Protein AF-K1T648-F1 (afdb_monomer_lite)

Foldseek 3Di:
DDKDWDFDADPVRDGPDIDIDDDPCVVVLPDDPPDPVVVVVCVVLVDPVVVVVVDPDALCSQQNLVRVQVLQVVQLDPQKWKFKAAPVRHTSHGHPSHDPPDDLVNAPDKDKDFQDAPNHGNIIMMMGGNDPVVCVVCVVVVVVSSVVSSNSSNVSSVSSVVSVVSNVVVVD

pLDDT: mean 73.6, std 15.12, range [42.22, 94.31]

Radius of gyration: 18.69 Å; chains: 1; bounding box: 45×30×51 Å

Structure (mmCIF, N/CA/C/O backbone):
data_AF-K1T648-F1
#
_entry.id   AF-K1T648-F1
#
loop_
_atom_site.group_PDB
_atom_site.id
_atom_site.type_symbol
_atom_site.label_atom_id
_atom_site.label_alt_id
_atom_site.label_comp_id
_atom_site.label_asym_id
_atom_site.label_entity_id
_atom_site.label_seq_id
_atom_site.pdbx_PDB_ins_code
_atom_site.Cartn_x
_atom_site.Cartn_y
_atom_site.Cartn_z
_atom_site.occupancy
_atom_site.B_iso_or_equiv
_atom_site.auth_seq_id
_atom_site.auth_comp_id
_atom_site.auth_asym_id
_atom_site.auth_atom_id
_atom_site.pdbx_PDB_model_num
ATOM 1 N N . PHE A 1 1 ? 18.368 -13.559 -14.237 1.00 50.56 1 PHE A N 1
ATOM 2 C CA . PHE A 1 1 ? 17.912 -13.453 -12.827 1.00 50.56 1 PHE A CA 1
ATOM 3 C C . PHE A 1 1 ? 18.471 -12.195 -12.169 1.00 50.56 1 PHE A C 1
ATOM 5 O O . PHE A 1 1 ? 19.671 -11.970 -12.248 1.00 50.56 1 PHE A O 1
ATOM 12 N N . PHE A 1 2 ? 17.620 -11.381 -11.535 1.00 48.72 2 PHE A N 1
ATOM 13 C CA . PHE A 1 2 ? 18.011 -10.204 -10.753 1.00 48.72 2 PHE A CA 1
ATOM 14 C C . PHE A 1 2 ? 17.807 -10.507 -9.269 1.00 48.72 2 PHE A C 1
ATOM 16 O O . PHE A 1 2 ? 16.741 -10.974 -8.855 1.00 48.72 2 PHE A O 1
ATOM 23 N N . LEU A 1 3 ? 18.844 -10.250 -8.476 1.00 46.97 3 LEU A N 1
ATOM 24 C CA . LEU A 1 3 ? 18.852 -10.492 -7.042 1.00 46.97 3 LEU A CA 1
ATOM 25 C C . LEU A 1 3 ? 18.921 -9.146 -6.319 1.00 46.97 3 LEU A C 1
ATOM 27 O O . LEU A 1 3 ? 19.972 -8.513 -6.269 1.00 46.97 3 LEU A O 1
ATOM 31 N N . SER A 1 4 ? 17.808 -8.719 -5.721 1.00 51.06 4 SER A N 1
ATOM 32 C CA . SER A 1 4 ? 17.852 -7.646 -4.728 1.00 51.06 4 SER A CA 1
ATOM 33 C C . SER A 1 4 ? 18.026 -8.290 -3.366 1.00 51.06 4 SER A C 1
ATOM 35 O O . SER A 1 4 ? 17.087 -8.900 -2.854 1.00 51.06 4 SER A O 1
ATOM 37 N N . CYS A 1 5 ? 19.222 -8.192 -2.790 1.00 53.62 5 CYS A N 1
ATOM 38 C CA . CYS A 1 5 ? 19.500 -8.693 -1.450 1.00 53.62 5 CYS A CA 1
ATOM 39 C C . CYS A 1 5 ? 20.073 -7.593 -0.560 1.00 53.62 5 CYS A C 1
ATOM 41 O O . CYS A 1 5 ? 20.920 -6.803 -0.977 1.00 53.62 5 CYS A O 1
ATOM 43 N N . LYS A 1 6 ? 19.647 -7.582 0.700 1.00 62.28 6 LYS A N 1
ATOM 44 C CA . LYS A 1 6 ? 20.267 -6.799 1.760 1.00 62.28 6 LYS A CA 1
ATOM 45 C C . LYS A 1 6 ? 20.740 -7.741 2.858 1.00 62.28 6 LYS A C 1
ATOM 47 O O . LYS A 1 6 ? 19.990 -8.593 3.336 1.00 62.28 6 LYS A O 1
ATOM 52 N N . ALA A 1 7 ? 21.984 -7.555 3.280 1.00 68.44 7 ALA A N 1
ATOM 53 C CA . ALA A 1 7 ? 22.504 -8.195 4.475 1.00 68.44 7 ALA A CA 1
ATOM 54 C C . ALA A 1 7 ? 21.869 -7.560 5.722 1.00 68.44 7 ALA A C 1
ATOM 56 O O . ALA A 1 7 ? 21.883 -6.338 5.896 1.00 68.44 7 ALA A O 1
ATOM 57 N N . VAL A 1 8 ? 21.288 -8.393 6.582 1.00 75.62 8 VAL A N 1
ATOM 58 C CA . VAL A 1 8 ? 20.810 -7.999 7.909 1.00 75.62 8 VAL A CA 1
ATOM 59 C C . VAL A 1 8 ? 21.936 -8.275 8.896 1.00 75.62 8 VAL A C 1
ATOM 61 O O . VAL A 1 8 ? 22.385 -9.414 9.014 1.00 75.62 8 VAL A O 1
ATOM 64 N N . TYR A 1 9 ? 22.404 -7.236 9.584 1.00 76.38 9 TYR A N 1
ATOM 65 C CA . TYR A 1 9 ? 23.535 -7.309 10.509 1.00 76.38 9 TYR A CA 1
ATOM 66 C C . TYR A 1 9 ? 23.058 -7.352 11.966 1.00 76.38 9 TYR A C 1
ATOM 68 O O . TYR A 1 9 ? 22.099 -6.668 12.318 1.00 76.38 9 TYR A O 1
ATOM 76 N N . ALA A 1 10 ? 23.734 -8.139 12.808 1.00 70.69 10 ALA A N 1
ATOM 77 C CA . ALA A 1 10 ? 23.604 -8.054 14.266 1.00 70.69 10 ALA A CA 1
ATOM 78 C C . ALA A 1 10 ? 24.312 -6.797 14.806 1.00 70.69 10 ALA A C 1
ATOM 80 O O . ALA A 1 10 ? 25.123 -6.197 14.099 1.00 70.69 10 ALA A O 1
ATOM 81 N N . GLU A 1 11 ? 24.072 -6.457 16.080 1.00 61.47 11 GLU A N 1
ATOM 82 C CA . GLU A 1 11 ? 24.669 -5.303 16.788 1.00 61.47 11 GLU A CA 1
ATOM 83 C C . GLU A 1 11 ? 26.204 -5.216 16.686 1.00 61.47 11 GLU A C 1
ATOM 85 O O . GLU A 1 11 ? 26.766 -4.131 16.786 1.00 61.47 11 GLU A O 1
ATOM 90 N N . TYR A 1 12 ? 26.885 -6.326 16.388 1.00 66.94 12 TYR A N 1
ATOM 91 C CA . TYR A 1 12 ? 28.340 -6.390 16.209 1.00 66.94 12 TYR A CA 1
ATOM 92 C C . TYR A 1 12 ? 28.805 -6.455 14.743 1.00 66.94 12 TYR A C 1
ATOM 94 O O . TYR A 1 12 ? 29.907 -6.921 14.457 1.00 66.94 12 TYR A O 1
ATOM 102 N N . GLY A 1 13 ? 27.973 -6.037 13.784 1.00 65.44 13 GLY A N 1
ATOM 103 C CA . GLY A 1 13 ? 28.372 -5.892 12.378 1.00 65.44 13 GLY A CA 1
ATOM 104 C C . GLY A 1 13 ? 28.579 -7.207 11.617 1.00 65.44 13 GLY A C 1
ATOM 105 O O . GLY A 1 13 ? 29.036 -7.187 10.476 1.00 65.44 13 GLY A O 1
ATOM 106 N N . ARG A 1 14 ? 28.219 -8.359 12.201 1.00 63.75 14 ARG A N 1
ATOM 107 C CA . ARG A 1 14 ? 28.199 -9.641 11.479 1.00 63.75 14 ARG A CA 1
ATOM 108 C C . ARG A 1 14 ? 26.863 -9.832 10.752 1.00 63.75 14 ARG A C 1
ATOM 110 O O . ARG A 1 14 ? 25.820 -9.669 11.392 1.00 63.75 14 ARG A O 1
ATOM 117 N N . PRO A 1 15 ? 26.866 -10.175 9.450 1.00 63.88 15 PRO A N 1
ATOM 118 C CA . PRO A 1 15 ? 25.641 -10.469 8.719 1.00 63.88 15 PRO A CA 1
ATOM 119 C C . PRO A 1 15 ? 25.041 -11.782 9.238 1.00 63.88 15 PRO A C 1
ATOM 121 O O . PRO A 1 15 ? 25.708 -12.813 9.256 1.00 63.88 15 PRO A O 1
ATOM 124 N N . VAL A 1 16 ? 23.792 -11.728 9.698 1.00 77.44 16 VAL A N 1
ATOM 125 C CA . VAL A 1 16 ? 23.061 -12.854 10.308 1.00 77.44 16 VAL A CA 1
ATOM 126 C C . VAL A 1 16 ? 22.223 -13.586 9.270 1.00 77.44 16 VAL A C 1
ATOM 128 O O . VAL A 1 16 ? 22.104 -14.806 9.302 1.00 77.44 16 VAL A O 1
ATOM 131 N N . ARG A 1 17 ? 21.629 -12.838 8.337 1.00 67.31 17 ARG A N 1
ATOM 132 C CA . ARG A 1 17 ? 20.863 -13.390 7.221 1.00 67.31 17 ARG A CA 1
ATOM 133 C C . ARG A 1 17 ? 20.850 -12.427 6.048 1.00 67.31 17 ARG A C 1
ATOM 135 O O . ARG A 1 17 ? 20.918 -11.211 6.229 1.00 67.31 17 ARG A O 1
ATOM 142 N N . PHE A 1 18 ? 20.721 -12.980 4.852 1.00 63.69 18 PHE A N 1
ATOM 143 C CA . PHE A 1 18 ? 20.448 -12.209 3.649 1.00 63.69 18 PHE A CA 1
ATOM 144 C C . PHE A 1 18 ? 18.946 -12.252 3.400 1.00 63.69 18 PHE A C 1
ATOM 146 O O . PHE A 1 18 ? 18.370 -13.323 3.227 1.00 63.69 18 PHE A O 1
ATOM 153 N N . GLU A 1 19 ? 18.306 -11.088 3.422 1.00 62.28 19 GLU A N 1
ATOM 154 C CA . GLU A 1 19 ? 16.924 -10.957 2.976 1.00 62.28 19 GLU A CA 1
ATOM 155 C C . GLU A 1 19 ? 16.925 -10.389 1.571 1.00 62.28 19 GLU A C 1
ATOM 157 O O . GLU A 1 19 ? 17.562 -9.370 1.298 1.00 62.28 19 GLU A O 1
ATOM 162 N N . GLY A 1 20 ? 16.198 -11.035 0.674 1.00 56.62 20 GLY A N 1
ATOM 163 C CA . GLY A 1 20 ? 16.141 -10.592 -0.700 1.00 56.62 20 GLY A CA 1
ATOM 164 C C . GLY A 1 20 ? 14.999 -11.217 -1.462 1.00 56.62 20 GLY A C 1
ATOM 165 O O . GLY A 1 20 ? 14.364 -12.164 -1.006 1.00 56.62 20 GLY A O 1
ATOM 166 N N . THR A 1 21 ? 14.732 -10.644 -2.625 1.00 59.06 21 THR A N 1
ATOM 167 C CA . THR A 1 21 ? 13.804 -11.213 -3.597 1.00 59.06 21 THR A CA 1
ATOM 168 C C . THR A 1 21 ? 14.620 -11.588 -4.822 1.00 59.06 21 THR A C 1
ATOM 170 O O . THR A 1 21 ? 15.373 -10.764 -5.346 1.00 59.06 21 THR A O 1
ATOM 173 N N . MET A 1 22 ? 14.507 -12.847 -5.235 1.00 54.69 22 MET A N 1
ATOM 174 C CA . MET A 1 22 ? 15.079 -13.333 -6.481 1.00 54.69 22 MET A CA 1
ATOM 175 C C . MET A 1 22 ? 13.979 -13.285 -7.532 1.00 54.69 22 MET A C 1
ATOM 177 O O . MET A 1 22 ? 12.989 -14.006 -7.420 1.00 54.69 22 MET A O 1
ATOM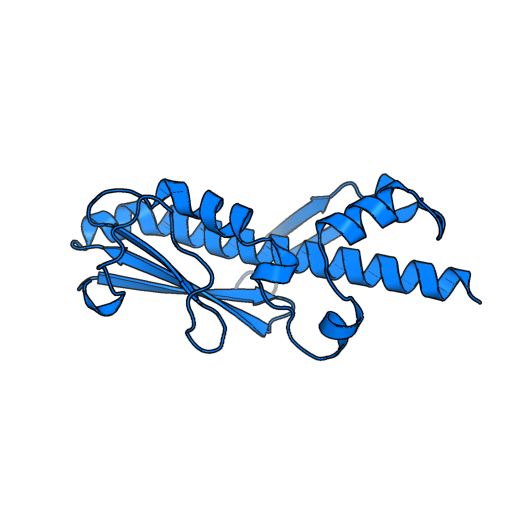 181 N N . CYS A 1 23 ? 14.145 -12.421 -8.526 1.00 53.16 23 CYS A N 1
ATOM 182 C CA . CYS A 1 23 ? 13.233 -12.342 -9.656 1.00 53.16 23 CYS A CA 1
ATOM 183 C C . CYS A 1 23 ? 13.923 -12.946 -10.876 1.00 53.16 23 CYS A C 1
ATOM 185 O O . CYS A 1 23 ? 15.035 -12.544 -11.241 1.00 53.16 23 CYS A O 1
ATOM 187 N N . ASP A 1 24 ? 13.267 -13.903 -11.526 1.00 56.12 24 ASP A N 1
ATOM 188 C CA . ASP A 1 24 ? 13.657 -14.260 -12.881 1.00 56.12 24 ASP A CA 1
ATOM 189 C C . ASP A 1 24 ? 13.299 -13.094 -13.803 1.00 56.12 24 ASP A C 1
ATOM 191 O O . ASP A 1 24 ? 12.140 -12.694 -13.902 1.00 56.12 24 ASP A O 1
ATOM 195 N N . VAL A 1 25 ? 14.324 -12.504 -14.410 1.00 55.69 25 VAL A N 1
ATOM 196 C CA . VAL A 1 25 ? 14.184 -11.391 -15.356 1.00 55.69 25 VAL A CA 1
ATOM 197 C C . VAL A 1 25 ? 14.859 -11.699 -16.686 1.00 55.69 25 VAL A C 1
ATOM 199 O O . VAL A 1 25 ? 15.131 -10.794 -17.465 1.00 55.69 25 VAL A O 1
ATOM 202 N N . SER A 1 26 ? 15.178 -12.970 -16.929 1.00 54.78 26 SER A N 1
ATOM 203 C CA . SER A 1 26 ? 15.929 -13.400 -18.112 1.00 54.78 26 SER A CA 1
ATOM 204 C C . SER A 1 26 ? 15.171 -13.021 -19.391 1.00 54.78 26 SER A C 1
ATOM 206 O O . SER A 1 26 ? 15.732 -12.400 -20.286 1.00 54.78 26 SER A O 1
ATOM 208 N N . THR A 1 27 ? 13.848 -13.194 -19.378 1.00 49.25 27 THR A N 1
ATOM 209 C CA . THR A 1 27 ? 12.928 -12.741 -20.430 1.00 49.25 27 THR A CA 1
ATOM 210 C C . THR A 1 27 ? 12.863 -11.228 -20.636 1.00 49.25 27 THR A C 1
ATOM 212 O O . THR A 1 27 ? 12.438 -10.811 -21.702 1.00 49.25 27 THR A O 1
ATOM 215 N N . TYR A 1 28 ? 13.258 -10.397 -19.664 1.00 50.41 28 TYR A N 1
ATOM 216 C CA . TYR A 1 28 ? 13.251 -8.928 -19.793 1.00 50.41 28 TYR A CA 1
ATOM 217 C C . TYR A 1 28 ? 14.615 -8.347 -20.190 1.00 50.41 28 TYR A C 1
ATOM 219 O O . TYR A 1 28 ? 14.682 -7.207 -20.639 1.00 50.41 28 TYR A O 1
ATOM 227 N N . LEU A 1 29 ? 15.703 -9.096 -19.986 1.00 51.00 29 LEU A N 1
ATOM 228 C CA . LEU A 1 29 ? 17.063 -8.675 -20.344 1.00 51.00 29 LEU A CA 1
ATOM 229 C C . LEU A 1 29 ? 17.446 -9.088 -21.771 1.00 51.00 29 LEU A C 1
ATOM 231 O O . LEU A 1 29 ? 18.313 -8.457 -22.367 1.00 51.00 29 LEU A O 1
ATOM 235 N N . GLU A 1 30 ? 16.791 -10.113 -22.319 1.00 51.00 30 GLU A N 1
ATOM 236 C CA . GLU A 1 30 ? 17.026 -10.613 -23.681 1.00 51.00 30 GLU A CA 1
ATOM 237 C C . GLU A 1 30 ? 16.246 -9.852 -24.769 1.00 51.00 30 GLU A C 1
ATOM 239 O O . GLU A 1 30 ? 16.403 -10.132 -25.957 1.00 51.00 30 GLU A O 1
ATOM 244 N N . THR A 1 31 ? 15.419 -8.867 -24.408 1.00 47.72 31 THR A N 1
ATOM 245 C CA . THR A 1 31 ? 14.590 -8.150 -25.385 1.00 47.72 31 THR A CA 1
ATOM 246 C C . THR A 1 31 ? 15.400 -7.107 -26.157 1.00 47.72 31 THR A C 1
ATOM 248 O O . THR A 1 31 ? 15.894 -6.133 -25.580 1.00 47.72 31 THR A O 1
ATOM 251 N N . ALA A 1 32 ? 15.506 -7.286 -27.477 1.00 52.31 32 ALA A N 1
ATOM 252 C CA . ALA A 1 32 ? 16.039 -6.285 -28.399 1.00 52.31 32 ALA A CA 1
ATOM 253 C C . ALA A 1 32 ? 15.200 -4.990 -28.360 1.00 52.31 32 ALA A C 1
ATOM 255 O O . ALA A 1 32 ? 14.025 -5.002 -27.999 1.00 52.31 32 ALA A O 1
ATOM 256 N N . GLY A 1 33 ? 15.794 -3.857 -28.755 1.00 51.75 33 GLY A N 1
ATOM 257 C CA . GLY A 1 33 ? 15.215 -2.512 -28.596 1.00 51.75 33 GLY A CA 1
ATOM 258 C C . GLY A 1 33 ? 13.854 -2.236 -29.263 1.00 51.75 33 GLY A C 1
ATOM 259 O O . GLY A 1 33 ? 13.320 -1.150 -29.049 1.00 51.75 33 GLY A O 1
ATOM 260 N N . ASP A 1 34 ? 13.293 -3.185 -30.019 1.00 53.22 34 ASP A N 1
ATOM 261 C CA . ASP A 1 34 ? 12.007 -3.080 -30.728 1.00 53.22 34 ASP A CA 1
ATOM 262 C C . ASP A 1 34 ? 11.019 -4.213 -30.358 1.00 53.22 34 ASP A C 1
ATOM 264 O O . ASP A 1 34 ? 10.190 -4.645 -31.157 1.00 53.22 34 ASP A O 1
ATOM 268 N N . ASP A 1 35 ? 11.127 -4.746 -29.137 1.00 57.41 35 ASP A N 1
ATOM 269 C CA . ASP A 1 35 ? 10.274 -5.840 -28.668 1.00 57.41 35 ASP A CA 1
ATOM 270 C C . ASP A 1 35 ? 8.833 -5.380 -28.357 1.00 57.41 35 ASP A C 1
ATOM 272 O O . ASP A 1 35 ? 8.578 -4.428 -27.607 1.00 57.41 35 ASP A O 1
ATOM 276 N N . LEU A 1 36 ? 7.866 -6.105 -28.923 1.00 54.09 36 LEU A N 1
ATOM 277 C CA . LEU A 1 36 ? 6.426 -5.941 -28.723 1.00 54.09 36 LEU A CA 1
ATOM 278 C C . LEU A 1 36 ? 6.026 -6.050 -27.247 1.00 54.09 36 LEU A C 1
ATOM 280 O O . LEU A 1 36 ? 5.196 -5.264 -26.789 1.00 54.09 36 LEU A O 1
ATOM 284 N N . VAL A 1 37 ? 6.650 -6.956 -26.490 1.00 53.12 37 VAL A N 1
ATOM 285 C CA . VAL A 1 37 ? 6.371 -7.168 -25.061 1.00 53.12 37 VAL A CA 1
ATOM 286 C C . VAL A 1 37 ? 6.809 -5.955 -24.243 1.00 53.12 37 VAL A C 1
ATOM 288 O O . VAL A 1 37 ? 6.089 -5.508 -23.347 1.00 53.12 37 VAL A O 1
ATOM 291 N N . TYR A 1 38 ? 7.952 -5.356 -24.590 1.00 54.62 38 TYR A N 1
ATOM 292 C CA . TYR A 1 38 ? 8.426 -4.123 -23.962 1.00 54.62 38 TYR A CA 1
ATOM 293 C C . TYR A 1 38 ? 7.508 -2.941 -24.286 1.00 54.62 38 TYR A C 1
ATOM 295 O O . TYR A 1 38 ? 7.148 -2.157 -23.404 1.00 54.62 38 TYR A O 1
ATOM 303 N N . ASN A 1 39 ? 7.083 -2.827 -25.544 1.00 59.62 39 ASN A N 1
ATOM 304 C CA . ASN A 1 39 ? 6.164 -1.781 -25.981 1.00 59.62 39 ASN A CA 1
ATOM 305 C C . ASN A 1 39 ? 4.780 -1.912 -25.328 1.00 59.62 39 ASN A C 1
ATOM 307 O O . ASN A 1 39 ? 4.191 -0.897 -24.948 1.00 59.62 39 ASN A O 1
ATOM 311 N N . GLU A 1 40 ? 4.270 -3.129 -25.139 1.00 58.94 40 GLU A N 1
ATOM 312 C CA . GLU A 1 40 ? 3.040 -3.382 -24.384 1.00 58.94 40 GLU A CA 1
ATOM 313 C C . GLU A 1 40 ? 3.201 -3.080 -22.894 1.00 58.94 40 GLU A C 1
ATOM 315 O O . GLU A 1 40 ? 2.353 -2.393 -22.324 1.00 58.94 40 GLU A O 1
ATOM 320 N N . PHE A 1 41 ? 4.303 -3.506 -22.269 1.00 54.62 41 PHE A N 1
ATOM 321 C CA . PHE A 1 41 ? 4.604 -3.182 -20.873 1.00 54.62 41 PHE A CA 1
ATOM 322 C C . PHE A 1 41 ? 4.686 -1.663 -20.662 1.00 54.62 41 PHE A C 1
ATOM 324 O O . PHE A 1 41 ? 4.051 -1.116 -19.761 1.00 54.62 41 PHE A O 1
ATOM 331 N N . ARG A 1 42 ? 5.380 -0.946 -21.552 1.00 56.75 42 ARG A N 1
ATOM 332 C CA . ARG A 1 42 ? 5.488 0.518 -21.524 1.00 56.75 42 ARG A CA 1
ATOM 333 C C . ARG A 1 42 ? 4.142 1.208 -21.751 1.00 56.75 42 ARG A C 1
ATOM 335 O O . ARG A 1 42 ? 3.832 2.160 -21.036 1.00 56.75 42 ARG A O 1
ATOM 342 N N . LYS A 1 43 ? 3.331 0.730 -22.706 1.00 60.31 43 LYS A N 1
ATOM 343 C CA . LYS A 1 43 ? 1.963 1.230 -22.945 1.00 60.31 43 LYS A CA 1
ATOM 344 C C . LYS A 1 43 ? 1.063 1.024 -21.731 1.00 60.31 43 LYS A C 1
ATOM 346 O O . LYS A 1 43 ? 0.271 1.905 -21.415 1.00 60.31 43 LYS A O 1
ATOM 351 N N . LYS A 1 44 ? 1.181 -0.125 -21.062 1.00 57.31 44 LYS A N 1
ATOM 352 C CA . LYS A 1 44 ? 0.350 -0.487 -19.912 1.00 57.31 44 LYS A CA 1
ATOM 353 C C . LYS A 1 44 ? 0.741 0.279 -18.653 1.00 57.31 44 LYS A C 1
ATOM 355 O O . LYS A 1 44 ? -0.138 0.692 -17.908 1.00 57.31 44 LYS A O 1
ATOM 360 N N . HIS A 1 45 ? 2.038 0.496 -18.437 1.00 54.66 45 HIS A N 1
ATOM 361 C CA . HIS A 1 45 ? 2.526 1.142 -17.222 1.00 54.66 45 HIS A CA 1
ATOM 362 C C . HIS A 1 45 ? 2.684 2.663 -17.342 1.00 54.66 45 HIS A C 1
ATOM 364 O O . HIS A 1 45 ? 2.775 3.321 -16.318 1.00 54.66 45 HIS A O 1
ATOM 370 N N . ASN A 1 46 ? 2.652 3.265 -18.539 1.00 52.06 46 ASN A N 1
ATOM 371 C CA . ASN A 1 46 ? 2.671 4.727 -18.753 1.00 52.06 46 ASN A CA 1
ATOM 372 C C . ASN A 1 46 ? 3.784 5.493 -17.994 1.00 52.06 46 ASN A C 1
ATOM 374 O O . ASN A 1 46 ? 3.726 6.715 -17.845 1.00 52.06 46 ASN A O 1
ATOM 378 N N . ILE A 1 47 ? 4.828 4.795 -17.536 1.00 56.75 47 ILE A N 1
ATOM 379 C CA . ILE A 1 47 ? 5.924 5.387 -16.776 1.00 56.75 47 ILE A CA 1
ATOM 380 C C . ILE A 1 47 ? 6.837 6.103 -17.766 1.00 56.75 47 ILE A C 1
ATOM 382 O O . ILE A 1 47 ? 7.584 5.486 -18.534 1.00 56.75 47 ILE A O 1
ATOM 386 N N . LYS A 1 48 ? 6.813 7.436 -17.748 1.00 55.03 48 LYS A N 1
ATOM 387 C CA . LYS A 1 48 ? 7.838 8.231 -18.423 1.00 55.03 48 LYS A CA 1
ATOM 388 C C . LYS A 1 48 ? 9.142 8.091 -17.636 1.00 55.03 48 LYS A C 1
ATOM 390 O O . LYS A 1 48 ? 9.357 8.784 -16.651 1.00 55.03 48 LYS A O 1
ATOM 395 N N . LEU A 1 49 ? 10.045 7.222 -18.098 1.00 51.22 49 LEU A N 1
ATOM 396 C CA . LEU A 1 49 ? 11.401 7.033 -17.544 1.00 51.22 49 LEU A CA 1
ATOM 397 C C . LEU A 1 49 ? 12.207 8.338 -17.381 1.00 51.22 49 LEU A C 1
ATOM 399 O O . LEU A 1 49 ? 13.079 8.436 -16.523 1.00 51.22 49 LEU A O 1
ATOM 403 N N . SER A 1 50 ? 11.886 9.378 -18.152 1.00 50.81 50 SER A N 1
ATOM 404 C CA . SER A 1 50 ? 12.449 10.722 -17.985 1.00 50.81 50 SER A CA 1
ATOM 405 C C . SER A 1 50 ? 12.058 11.408 -16.667 1.00 50.81 50 SER A C 1
ATOM 407 O O . SER A 1 50 ? 12.783 12.282 -16.200 1.00 50.81 50 SER A O 1
ATOM 409 N N . GLU A 1 51 ? 10.920 11.041 -16.074 1.00 49.69 51 GLU A N 1
ATOM 410 C CA . GLU A 1 51 ? 10.429 11.577 -14.796 1.00 49.69 51 GLU A CA 1
ATOM 411 C C . GLU A 1 51 ? 11.066 10.849 -13.600 1.00 49.69 51 GLU A C 1
ATOM 413 O O . GLU A 1 51 ? 11.387 11.494 -12.604 1.00 49.69 51 GLU A O 1
ATOM 418 N N . LEU A 1 52 ? 11.393 9.557 -13.752 1.00 52.38 52 LEU A N 1
ATOM 419 C CA . LEU A 1 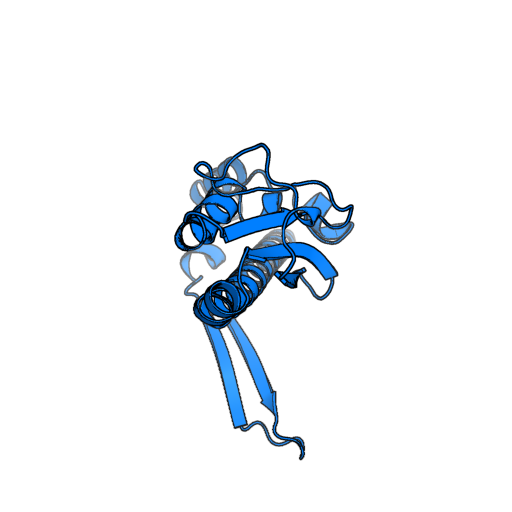52 ? 12.197 8.772 -12.799 1.00 52.38 52 LEU A CA 1
ATOM 420 C C . LEU A 1 52 ? 13.591 9.375 -12.548 1.00 52.38 52 LEU A C 1
ATOM 422 O O . LEU A 1 52 ? 14.128 9.254 -11.451 1.00 52.38 52 LEU A O 1
ATOM 426 N N . LYS A 1 53 ? 14.176 10.049 -13.548 1.00 49.22 53 LYS A N 1
ATOM 427 C CA . LYS A 1 53 ? 15.503 10.685 -13.443 1.00 49.22 53 LYS A CA 1
ATOM 428 C C . LYS A 1 53 ? 15.494 12.045 -12.725 1.00 49.22 53 LYS A C 1
ATOM 430 O O . LYS A 1 53 ? 16.565 12.549 -12.403 1.00 49.22 53 LYS A O 1
ATOM 435 N N . LYS A 1 54 ? 14.326 12.663 -12.491 1.00 51.44 54 LYS A N 1
ATOM 436 C CA . LYS A 1 54 ? 14.212 14.032 -11.937 1.00 51.44 54 LYS A CA 1
ATOM 437 C C . LYS A 1 54 ? 13.750 14.095 -10.473 1.00 51.44 54 LYS A C 1
ATOM 439 O O . LYS A 1 54 ? 13.701 15.189 -9.915 1.00 51.44 54 LYS A O 1
ATOM 444 N N . GLY A 1 55 ? 13.441 12.964 -9.839 1.00 56.25 55 GLY A N 1
ATOM 445 C CA . GLY A 1 55 ? 13.004 12.902 -8.441 1.00 56.25 55 GLY A CA 1
ATOM 446 C C . GLY A 1 55 ? 12.539 11.503 -8.032 1.00 56.25 55 GLY A C 1
ATOM 447 O O . GLY A 1 55 ? 12.652 10.559 -8.811 1.00 56.25 55 GLY A O 1
ATOM 448 N N . ALA A 1 56 ? 12.007 11.363 -6.812 1.00 57.75 56 ALA A N 1
ATOM 449 C CA . ALA A 1 56 ? 11.355 10.121 -6.401 1.00 57.75 56 ALA A CA 1
ATOM 450 C C . ALA A 1 56 ? 10.154 9.860 -7.326 1.00 57.75 56 ALA A C 1
ATOM 452 O O . ALA A 1 56 ? 9.296 10.738 -7.455 1.00 57.75 56 ALA A O 1
ATOM 453 N N . PRO A 1 57 ? 10.053 8.688 -7.972 1.00 70.81 57 PRO A N 1
ATOM 454 C CA . PRO A 1 57 ? 8.870 8.374 -8.755 1.00 70.81 57 PRO A CA 1
ATOM 455 C C . PRO A 1 57 ? 7.647 8.316 -7.843 1.00 70.81 57 PRO A C 1
ATOM 457 O O . PRO A 1 57 ? 7.725 7.882 -6.683 1.00 70.81 57 PRO A O 1
ATOM 460 N N . ARG A 1 58 ? 6.500 8.757 -8.368 1.00 81.50 58 ARG A N 1
ATOM 461 C CA . ARG A 1 58 ? 5.252 8.684 -7.612 1.00 81.50 58 ARG A CA 1
ATOM 462 C C . ARG A 1 58 ? 4.877 7.224 -7.445 1.00 81.50 58 ARG A C 1
ATOM 464 O O . ARG A 1 58 ? 4.923 6.442 -8.390 1.00 81.50 58 ARG A O 1
ATOM 471 N N . LEU A 1 59 ? 4.453 6.871 -6.238 1.00 85.38 59 LEU A N 1
ATOM 472 C CA . LEU A 1 59 ? 4.118 5.491 -5.901 1.00 85.38 59 LEU A CA 1
ATOM 473 C C . LEU A 1 59 ? 3.035 4.899 -6.822 1.00 85.38 59 LEU A C 1
ATOM 475 O O . LEU A 1 59 ? 3.133 3.738 -7.209 1.00 85.38 59 LEU A O 1
ATOM 479 N N . ALA A 1 60 ? 2.036 5.709 -7.185 1.00 85.38 60 ALA A N 1
ATOM 480 C CA . ALA A 1 60 ? 0.960 5.316 -8.092 1.00 85.38 60 ALA A CA 1
ATOM 481 C C . ALA A 1 60 ? 1.453 5.017 -9.513 1.00 85.38 60 ALA A C 1
ATOM 483 O O . ALA A 1 60 ? 0.933 4.107 -10.145 1.00 85.38 60 ALA A O 1
ATOM 484 N N . ASP A 1 61 ? 2.472 5.734 -9.988 1.00 82.00 61 ASP A N 1
ATOM 485 C CA . ASP A 1 61 ? 3.023 5.518 -11.327 1.00 82.00 61 ASP A CA 1
ATOM 486 C C . ASP A 1 61 ? 3.833 4.212 -11.369 1.00 82.00 61 ASP A C 1
ATOM 488 O O . ASP A 1 61 ? 3.850 3.524 -12.380 1.00 82.00 61 ASP A O 1
ATOM 492 N N . VAL A 1 62 ? 4.480 3.836 -10.257 1.00 82.94 62 VAL A N 1
ATOM 493 C CA . VAL A 1 62 ? 5.311 2.622 -10.178 1.00 82.94 62 VAL A CA 1
ATOM 494 C C . VAL A 1 62 ? 4.481 1.355 -9.996 1.00 82.94 62 VAL A C 1
ATOM 496 O O . VAL A 1 62 ? 4.758 0.348 -10.642 1.00 82.94 62 VAL A O 1
ATOM 499 N N . LEU A 1 63 ? 3.509 1.373 -9.080 1.00 84.19 63 LEU A N 1
ATOM 500 C CA . LEU A 1 63 ? 2.782 0.167 -8.673 1.00 84.19 63 LEU A CA 1
ATOM 501 C C . LEU A 1 63 ? 1.325 0.119 -9.125 1.00 84.19 63 LEU A C 1
ATOM 503 O O . LEU A 1 63 ? 0.704 -0.913 -8.918 1.00 84.19 63 LEU A O 1
ATOM 507 N N . ASP A 1 64 ? 0.803 1.173 -9.751 1.00 85.62 64 ASP A N 1
ATOM 508 C CA . ASP A 1 64 ? -0.608 1.333 -10.119 1.00 85.62 64 ASP A CA 1
ATOM 509 C C . ASP A 1 64 ? -1.557 1.514 -8.912 1.00 85.62 64 ASP A C 1
ATOM 511 O O . ASP A 1 64 ? -1.444 0.889 -7.852 1.00 85.62 64 ASP A O 1
ATOM 515 N N . VAL A 1 65 ? -2.546 2.389 -9.081 1.00 86.06 65 VAL A N 1
ATOM 516 C CA . VAL A 1 65 ? -3.593 2.682 -8.096 1.00 86.06 65 VAL A CA 1
ATOM 517 C C . VAL A 1 65 ? -4.439 1.442 -7.812 1.00 86.06 65 VAL A C 1
ATOM 519 O O . VAL A 1 65 ? -4.829 1.220 -6.662 1.00 86.06 65 VAL A O 1
ATOM 522 N N . ASP A 1 66 ? -4.709 0.605 -8.815 1.00 85.19 66 ASP A N 1
ATOM 523 C CA . ASP A 1 66 ? -5.548 -0.588 -8.647 1.00 85.19 66 ASP A CA 1
ATOM 524 C C . ASP A 1 66 ? -4.889 -1.655 -7.764 1.00 85.19 66 ASP A C 1
ATOM 526 O O . ASP A 1 66 ? -5.552 -2.273 -6.915 1.00 85.19 66 ASP A O 1
ATOM 530 N N . TYR A 1 67 ? -3.574 -1.836 -7.898 1.00 87.19 67 TYR A N 1
ATOM 531 C CA . TYR A 1 67 ? -2.797 -2.701 -7.014 1.00 87.19 67 TYR A CA 1
ATOM 532 C C . TYR A 1 67 ? -2.764 -2.140 -5.590 1.00 87.19 67 TYR A C 1
ATOM 534 O O . TYR A 1 67 ? -3.102 -2.850 -4.640 1.00 87.19 67 TYR A O 1
ATOM 542 N N . LEU A 1 68 ? -2.432 -0.851 -5.438 1.00 89.25 68 LEU A N 1
ATOM 543 C CA . LEU A 1 68 ? -2.369 -0.185 -4.133 1.00 89.25 68 LEU A CA 1
ATOM 544 C C . LEU A 1 68 ? -3.732 -0.170 -3.420 1.00 89.25 68 LEU A C 1
ATOM 546 O O . LEU A 1 68 ? -3.801 -0.237 -2.195 1.00 89.25 68 LEU A O 1
ATOM 550 N N . THR A 1 69 ? -4.832 -0.140 -4.168 1.00 88.38 69 THR A N 1
ATOM 551 C CA . THR A 1 69 ? -6.187 -0.291 -3.620 1.00 88.38 69 THR A CA 1
ATOM 552 C C . THR A 1 69 ? -6.462 -1.738 -3.209 1.00 88.38 69 THR A C 1
ATOM 554 O O . THR A 1 69 ? -7.076 -1.998 -2.175 1.00 88.38 69 THR A O 1
ATOM 557 N N . SER A 1 70 ? -6.006 -2.706 -4.006 1.00 86.75 70 SER A N 1
ATOM 558 C CA . SER A 1 70 ? -6.257 -4.130 -3.765 1.00 86.75 70 SER A CA 1
ATOM 559 C C . SER A 1 70 ? -5.472 -4.684 -2.579 1.00 86.75 70 SER A C 1
ATOM 561 O O . SER A 1 70 ? -6.017 -5.483 -1.820 1.00 86.75 70 SER A O 1
ATOM 563 N N . ILE A 1 71 ? -4.238 -4.227 -2.363 1.00 89.00 71 ILE A N 1
ATOM 564 C CA . ILE A 1 71 ? -3.426 -4.653 -1.214 1.00 89.00 71 ILE A CA 1
ATOM 565 C C . ILE A 1 71 ? -4.002 -4.166 0.127 1.00 89.00 71 ILE A C 1
ATOM 567 O O . ILE A 1 71 ? -3.724 -4.747 1.172 1.00 89.00 71 ILE A O 1
ATOM 571 N N . GLN A 1 72 ? -4.853 -3.136 0.103 1.00 90.50 72 GLN A N 1
ATOM 572 C CA . GLN A 1 72 ? -5.554 -2.624 1.281 1.00 90.50 72 GLN A CA 1
ATOM 573 C C . GLN A 1 72 ? -6.839 -3.398 1.622 1.00 90.50 72 GLN A C 1
ATOM 575 O O . GLN A 1 72 ? -7.425 -3.150 2.675 1.00 90.50 72 GLN A O 1
ATOM 580 N N . ARG A 1 73 ? -7.285 -4.348 0.780 1.00 87.62 73 ARG A N 1
ATOM 581 C CA . ARG A 1 73 ? -8.523 -5.127 1.004 1.00 87.62 73 ARG A CA 1
ATOM 582 C C . ARG A 1 73 ? -8.630 -5.786 2.385 1.00 87.62 73 ARG A C 1
ATOM 584 O O . ARG A 1 73 ? -9.731 -5.741 2.926 1.00 87.62 73 ARG A O 1
ATOM 591 N N . PRO A 1 74 ? -7.561 -6.353 2.983 1.00 87.06 74 PRO A N 1
ATOM 592 C CA . PRO A 1 74 ? -7.656 -6.954 4.315 1.00 87.06 74 PRO A CA 1
ATOM 593 C C . PRO A 1 74 ? -8.124 -5.977 5.400 1.00 87.06 74 PRO A C 1
ATOM 595 O O . PRO A 1 74 ? -8.755 -6.387 6.363 1.00 87.06 74 PRO A O 1
ATOM 598 N N . PHE A 1 75 ? -7.866 -4.679 5.225 1.00 88.25 75 PHE A N 1
ATOM 599 C CA . PHE A 1 75 ? -8.233 -3.635 6.186 1.00 88.25 75 PHE A CA 1
ATOM 600 C C . PHE A 1 75 ? -9.586 -2.992 5.889 1.00 88.25 75 PHE A C 1
ATOM 602 O O . PHE A 1 75 ? -9.989 -2.052 6.568 1.00 88.25 75 PHE A O 1
ATOM 609 N N . ALA A 1 76 ? -10.294 -3.475 4.870 1.00 83.75 76 ALA A N 1
ATOM 610 C CA . ALA A 1 76 ? -11.584 -2.948 4.461 1.00 83.75 76 ALA A CA 1
ATOM 611 C C . ALA A 1 76 ? -12.730 -3.541 5.304 1.00 83.75 76 ALA A C 1
ATOM 613 O O . ALA A 1 76 ? -13.749 -3.988 4.775 1.00 83.75 76 ALA A O 1
ATOM 614 N N . VAL A 1 77 ? -12.526 -3.570 6.621 1.00 81.50 77 VAL A N 1
ATOM 615 C CA . VAL A 1 77 ? -13.451 -4.106 7.621 1.00 81.50 77 VAL A CA 1
ATOM 616 C C . VAL A 1 77 ? -14.059 -2.961 8.442 1.00 81.50 77 VAL A C 1
ATOM 618 O O . VAL A 1 77 ? -13.482 -1.870 8.508 1.00 81.50 77 VAL A O 1
ATOM 621 N N . PRO A 1 78 ? -15.228 -3.162 9.075 1.00 78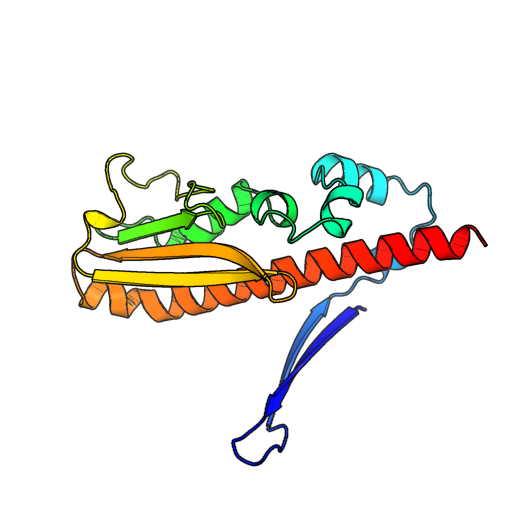.06 78 PRO A N 1
ATOM 622 C CA . PRO A 1 78 ? -15.840 -2.132 9.904 1.00 78.06 78 PRO A CA 1
ATOM 623 C C . PRO A 1 78 ? -14.883 -1.650 10.999 1.00 78.06 78 PRO A C 1
ATOM 625 O O . PRO A 1 78 ? -14.177 -2.448 11.605 1.00 78.06 78 PRO A O 1
ATOM 628 N N . GLN A 1 79 ? -14.914 -0.349 11.298 1.00 82.19 79 GLN A N 1
ATOM 629 C CA . GLN A 1 79 ? -14.130 0.280 12.377 1.00 82.19 79 GLN A CA 1
ATOM 630 C C . GLN A 1 79 ? -12.609 0.346 12.159 1.00 82.19 79 GLN A C 1
ATOM 632 O O . GLN A 1 79 ? -11.914 0.902 13.013 1.00 82.19 79 GLN A O 1
ATOM 637 N N . LEU A 1 80 ? -12.116 -0.139 11.016 1.00 85.19 80 LEU A N 1
ATOM 638 C CA . LEU A 1 80 ? -10.753 0.062 10.539 1.00 85.19 80 LEU A CA 1
ATOM 639 C C . LEU A 1 80 ? -10.728 1.059 9.382 1.00 85.19 80 LEU A C 1
ATOM 641 O O . LEU A 1 80 ? -11.648 1.164 8.569 1.00 85.19 80 LE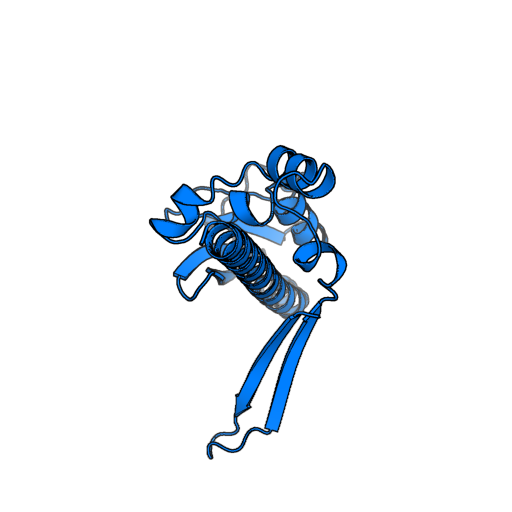U A O 1
ATOM 645 N N . TYR A 1 81 ? -9.638 1.805 9.328 1.00 89.00 81 TYR A N 1
ATOM 646 C CA . TYR A 1 81 ? -9.336 2.778 8.301 1.00 89.00 81 TYR A CA 1
ATOM 647 C C . TYR A 1 81 ? -7.958 2.483 7.737 1.00 89.00 81 TYR A C 1
ATOM 649 O O . TYR A 1 81 ? -6.989 2.373 8.478 1.00 89.00 81 TYR A O 1
ATOM 657 N N . SER A 1 82 ? -7.862 2.383 6.419 1.00 90.62 82 SER A N 1
ATOM 658 C CA . SER A 1 82 ? -6.608 2.216 5.696 1.00 90.62 82 SER A CA 1
ATOM 659 C C . SER A 1 82 ? -6.551 3.241 4.578 1.00 90.62 82 SER A C 1
ATOM 661 O O . SER A 1 82 ? -7.540 3.430 3.884 1.00 90.62 82 SER A O 1
ATOM 663 N N . ALA A 1 83 ? -5.444 3.949 4.414 1.00 91.25 83 ALA A N 1
ATOM 664 C CA . ALA A 1 83 ? -5.279 4.831 3.264 1.00 91.25 83 ALA A CA 1
ATOM 665 C C . ALA A 1 83 ? -3.808 5.087 2.980 1.00 91.25 83 ALA A C 1
ATOM 667 O O . ALA A 1 83 ? -2.991 5.175 3.900 1.00 91.25 83 ALA A O 1
ATOM 668 N N . ILE A 1 84 ? -3.487 5.267 1.703 1.00 92.75 84 ILE A N 1
ATOM 669 C CA . ILE A 1 84 ? -2.155 5.650 1.247 1.00 92.75 84 ILE A CA 1
ATOM 670 C C . ILE A 1 84 ? -2.218 7.080 0.721 1.00 92.75 84 ILE A C 1
ATOM 672 O O . ILE A 1 84 ? -3.021 7.402 -0.156 1.00 92.75 84 ILE A O 1
ATOM 676 N N . PHE A 1 85 ? -1.344 7.923 1.252 1.00 90.38 85 PHE A N 1
ATOM 677 C CA . PHE A 1 85 ? -1.179 9.323 0.886 1.00 90.38 85 PHE A CA 1
ATOM 678 C C . PHE A 1 85 ? 0.156 9.534 0.176 1.00 90.38 85 PHE A C 1
ATOM 680 O O . PHE A 1 85 ? 1.106 8.783 0.400 1.00 90.38 85 PHE A O 1
ATOM 687 N N . ASP A 1 86 ? 0.233 10.552 -0.672 1.00 88.50 86 ASP A N 1
ATOM 688 C CA . ASP A 1 86 ? 1.478 10.980 -1.297 1.00 88.50 86 ASP A CA 1
ATOM 689 C C . ASP A 1 86 ? 2.363 11.769 -0.316 1.00 88.50 86 ASP A C 1
ATOM 691 O O . ASP A 1 86 ? 2.015 12.008 0.843 1.00 88.50 86 ASP A O 1
ATOM 695 N N . GLU A 1 87 ? 3.537 12.178 -0.791 1.00 83.94 87 GLU A N 1
ATOM 696 C CA . GLU A 1 87 ? 4.499 13.004 -0.050 1.00 83.94 87 GLU A CA 1
ATOM 697 C C . GLU A 1 87 ? 3.940 14.370 0.403 1.00 83.94 87 GLU A C 1
ATOM 699 O O . GLU A 1 87 ? 4.457 14.964 1.347 1.00 83.94 87 GLU A O 1
ATOM 704 N N . LYS A 1 88 ? 2.876 14.863 -0.245 1.00 83.62 88 LYS A N 1
ATOM 705 C CA . LYS A 1 88 ? 2.212 16.145 0.040 1.00 83.62 88 LYS A CA 1
ATOM 706 C C . LYS A 1 88 ? 0.967 15.977 0.915 1.00 83.62 88 LYS A C 1
ATOM 708 O O . LYS A 1 88 ? 0.292 16.963 1.200 1.00 83.62 88 LYS A O 1
ATOM 713 N N . GLY A 1 89 ? 0.649 14.751 1.332 1.00 81.06 89 GLY A N 1
ATOM 714 C CA . GLY A 1 89 ? -0.545 14.434 2.115 1.00 81.06 89 GLY A CA 1
ATOM 715 C C . GLY A 1 89 ? -1.832 14.328 1.292 1.00 81.06 89 GLY A C 1
ATOM 716 O O . GLY A 1 89 ? -2.917 14.275 1.868 1.00 81.06 89 GLY A O 1
ATOM 717 N N . LYS A 1 90 ? -1.755 14.276 -0.042 1.00 87.50 90 LYS A N 1
ATOM 718 C CA . LYS A 1 90 ? -2.910 14.015 -0.908 1.00 87.50 90 LYS A CA 1
ATOM 719 C C . LYS A 1 90 ? -3.195 12.517 -0.950 1.00 87.50 90 LYS A C 1
ATOM 721 O O . LYS A 1 90 ? -2.284 11.703 -1.069 1.00 87.50 90 LYS A O 1
ATOM 726 N N . LEU A 1 91 ? -4.470 12.144 -0.884 1.00 88.31 91 LEU A N 1
ATOM 727 C CA . LEU A 1 91 ? -4.887 10.747 -0.977 1.00 88.31 91 LEU A CA 1
ATOM 728 C C . LEU A 1 91 ? -4.494 10.151 -2.341 1.00 88.31 91 LEU A C 1
ATOM 730 O O . LEU A 1 91 ? -4.900 10.671 -3.381 1.00 88.31 91 LEU A O 1
ATOM 734 N N . ILE A 1 92 ? -3.736 9.053 -2.321 1.00 87.94 92 ILE A N 1
ATOM 735 C CA . ILE A 1 92 ? -3.453 8.226 -3.501 1.00 87.94 92 ILE A CA 1
ATOM 736 C C . ILE A 1 92 ? -4.576 7.208 -3.672 1.00 87.94 92 ILE A C 1
ATOM 738 O O . ILE A 1 92 ? -5.186 7.126 -4.734 1.00 87.94 92 ILE A O 1
ATOM 742 N N . CYS A 1 93 ? -4.846 6.422 -2.629 1.00 88.88 93 CYS A N 1
ATOM 743 C CA . CYS A 1 93 ? -5.871 5.385 -2.672 1.00 88.88 93 CYS A CA 1
ATOM 744 C C . CYS A 1 93 ? -6.328 4.961 -1.275 1.00 88.88 93 CYS A C 1
ATOM 746 O O . CYS A 1 93 ? -5.592 5.069 -0.293 1.00 88.88 93 CYS A O 1
ATOM 748 N N . ALA A 1 94 ? -7.545 4.433 -1.228 1.00 87.94 94 ALA A N 1
ATOM 749 C CA . ALA A 1 94 ? -8.182 3.841 -0.062 1.00 87.94 94 ALA A CA 1
ATOM 750 C C . ALA A 1 94 ? -9.076 2.675 -0.541 1.00 87.94 94 ALA A C 1
ATOM 752 O O . ALA A 1 94 ? -9.552 2.722 -1.684 1.00 87.94 94 ALA A O 1
ATOM 753 N N . PRO A 1 95 ? -9.301 1.617 0.257 1.00 83.31 95 PRO A N 1
ATOM 754 C CA . PRO A 1 95 ? -10.176 0.513 -0.118 1.00 83.31 95 PRO A CA 1
ATOM 755 C C . PRO A 1 95 ? -11.569 0.980 -0.569 1.00 83.31 95 PRO A C 1
ATOM 757 O O . PRO A 1 95 ? -12.211 1.811 0.067 1.00 83.31 95 PRO A O 1
ATOM 760 N N . LYS A 1 96 ? -12.077 0.406 -1.669 1.00 74.12 96 LYS A N 1
ATOM 761 C CA . LYS A 1 96 ? -13.351 0.821 -2.300 1.00 74.12 96 LYS A CA 1
ATOM 762 C C . LYS A 1 96 ? -14.571 0.701 -1.377 1.00 74.12 96 LYS A C 1
ATOM 764 O O . LYS A 1 96 ? -15.535 1.439 -1.549 1.00 74.12 96 LYS A O 1
ATOM 769 N N . THR A 1 97 ? -14.538 -0.236 -0.433 1.00 70.38 97 THR A N 1
ATOM 770 C CA . THR A 1 97 ? -15.612 -0.493 0.541 1.00 70.38 97 THR A CA 1
ATOM 771 C C . THR A 1 97 ? -15.500 0.364 1.801 1.00 70.38 97 THR A C 1
ATOM 773 O O . THR A 1 97 ? -16.345 0.268 2.687 1.00 70.38 97 THR A O 1
ATOM 776 N N . GLN A 1 98 ? -14.478 1.212 1.899 1.00 69.56 98 GLN A N 1
ATOM 777 C CA . GLN A 1 98 ? -14.285 2.090 3.040 1.00 69.56 98 GLN A CA 1
ATOM 778 C C . GLN A 1 98 ? -15.260 3.268 2.986 1.00 69.56 98 GLN A C 1
ATOM 780 O O . GLN A 1 98 ? -15.479 3.878 1.935 1.00 69.56 98 GLN A O 1
ATOM 785 N N . HIS A 1 99 ? -15.859 3.603 4.129 1.00 60.47 99 HIS A N 1
ATOM 786 C CA . HIS A 1 99 ? -16.797 4.718 4.204 1.00 60.47 99 HIS A CA 1
ATOM 787 C C . HIS A 1 99 ? -16.088 6.041 3.885 1.00 60.47 99 HIS A C 1
ATOM 789 O O . HIS A 1 99 ? -15.181 6.462 4.597 1.00 60.47 99 HIS A O 1
ATOM 795 N N . LYS A 1 100 ? -16.551 6.720 2.826 1.00 57.06 100 LYS A N 1
ATOM 796 C CA . LYS A 1 100 ? -15.981 7.974 2.297 1.00 57.06 100 LYS A CA 1
ATOM 797 C C . LYS A 1 100 ? -15.985 9.153 3.284 1.00 57.06 100 LYS A C 1
ATOM 799 O O . LYS A 1 100 ? -15.351 10.160 2.994 1.00 57.06 100 LYS A O 1
ATOM 804 N N . SER A 1 101 ? -16.704 9.057 4.406 1.00 51.03 101 SER A N 1
ATOM 805 C CA . SER A 1 101 ? -16.771 10.112 5.427 1.00 51.03 101 SER A CA 1
ATOM 806 C C . SER A 1 101 ? -15.716 9.984 6.525 1.00 51.03 101 SER A C 1
ATOM 808 O O . SER A 1 101 ? -15.700 10.825 7.412 1.00 51.03 101 SER A O 1
ATOM 810 N N . LEU A 1 102 ? -14.908 8.920 6.521 1.00 61.53 102 LEU A N 1
ATOM 811 C CA . LEU A 1 102 ? -13.920 8.670 7.565 1.00 61.53 102 LEU A CA 1
ATOM 812 C C . LEU A 1 102 ? -12.622 9.403 7.228 1.00 61.53 102 LEU A C 1
ATOM 814 O O . LEU A 1 102 ? -11.975 9.106 6.224 1.00 61.53 102 LEU A O 1
ATOM 818 N N . SER A 1 103 ? -12.250 10.359 8.070 1.00 62.84 103 SER A N 1
ATOM 819 C CA . SER A 1 103 ? -10.952 11.019 8.042 1.00 62.84 103 SER A CA 1
ATOM 820 C C . SER A 1 103 ? -9.953 10.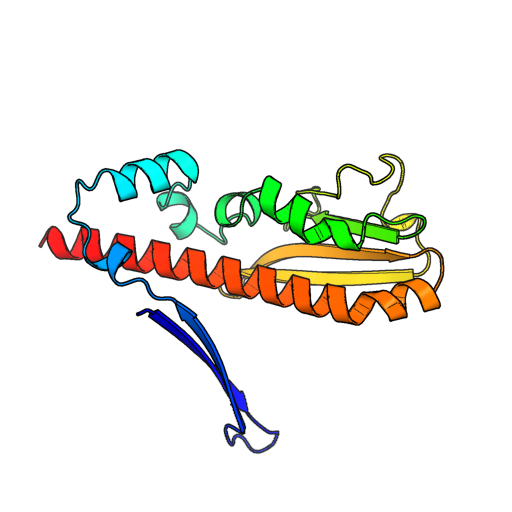270 8.939 1.00 62.84 103 SER A C 1
ATOM 822 O O . SER A 1 103 ? -10.357 9.633 9.914 1.00 62.84 103 SER A O 1
ATOM 824 N N . PRO A 1 104 ? -8.635 10.361 8.679 1.00 64.12 104 PRO A N 1
ATOM 825 C CA . PRO A 1 104 ? -7.621 9.822 9.590 1.00 64.12 104 PRO A CA 1
ATOM 826 C C . PRO A 1 104 ? -7.751 10.350 11.028 1.00 64.12 104 PRO A C 1
ATOM 828 O O . PRO A 1 104 ? -7.401 9.648 11.972 1.00 64.12 104 PRO A O 1
ATOM 831 N N . ASN A 1 105 ? -8.275 11.570 11.196 1.00 69.81 105 ASN A N 1
ATOM 832 C CA . ASN A 1 105 ? -8.439 12.220 12.496 1.00 69.81 105 ASN A CA 1
ATOM 833 C C . ASN A 1 105 ? -9.638 11.686 13.291 1.00 69.81 105 ASN A C 1
ATOM 835 O O . ASN A 1 105 ? -9.758 11.988 14.476 1.00 69.81 105 ASN A O 1
ATOM 839 N N . ASP A 1 106 ? -10.504 10.885 12.670 1.00 70.62 106 ASP A N 1
ATOM 840 C CA . ASP A 1 106 ? -11.694 10.333 13.322 1.00 70.62 106 ASP A CA 1
ATOM 841 C C . ASP A 1 106 ? -11.357 9.117 14.205 1.00 70.62 106 ASP A C 1
ATOM 843 O O . ASP A 1 106 ? -12.226 8.582 14.898 1.00 70.62 106 ASP A O 1
ATOM 847 N N . PHE A 1 107 ? -10.100 8.661 14.182 1.00 76.75 107 PHE A N 1
ATOM 848 C CA . PHE A 1 107 ? -9.636 7.477 14.896 1.00 76.75 107 PHE A CA 1
ATOM 849 C C . PHE A 1 107 ? -8.690 7.853 16.034 1.00 76.75 107 PHE A C 1
ATOM 851 O O . PHE A 1 107 ? -7.627 8.434 15.819 1.00 76.75 107 PHE A O 1
ATOM 858 N N . ALA A 1 108 ? -9.062 7.459 17.255 1.00 76.44 108 ALA A N 1
ATOM 859 C CA . ALA A 1 108 ? -8.246 7.661 18.453 1.00 76.44 108 ALA A CA 1
ATOM 860 C C . ALA A 1 108 ? -6.922 6.877 18.398 1.00 76.44 108 ALA A C 1
ATOM 862 O O . ALA A 1 108 ? -5.914 7.322 18.946 1.00 76.44 108 ALA A O 1
ATOM 863 N N . TYR A 1 109 ? -6.915 5.735 17.703 1.00 86.19 109 TYR A N 1
ATOM 864 C CA . TYR A 1 109 ? -5.752 4.866 17.562 1.00 86.19 109 TYR A CA 1
ATOM 865 C C . TYR A 1 109 ? -5.330 4.806 16.099 1.00 86.19 109 TYR A C 1
ATOM 867 O O . TYR A 1 109 ? -6.082 4.341 15.243 1.00 86.19 109 TYR A O 1
ATOM 875 N N . GLN A 1 110 ? -4.120 5.279 15.803 1.00 89.75 110 GLN A N 1
ATOM 876 C CA . GLN A 1 110 ? -3.581 5.273 14.446 1.00 89.75 110 GLN A CA 1
ATOM 877 C C . GLN A 1 110 ? -2.077 5.011 14.409 1.00 89.75 110 GLN A C 1
ATOM 879 O O . GLN A 1 110 ? -1.312 5.427 15.283 1.00 89.75 110 GLN A O 1
ATOM 884 N N . LYS A 1 111 ? -1.641 4.359 13.335 1.00 90.69 111 LYS A N 1
ATOM 885 C CA . LYS A 1 111 ? -0.240 4.148 12.979 1.00 90.69 111 LYS A CA 1
ATOM 886 C C . LYS A 1 111 ? -0.008 4.603 11.549 1.00 90.69 111 LYS A C 1
ATOM 888 O O . LYS A 1 111 ? -0.853 4.448 10.675 1.00 90.69 111 LYS A O 1
ATOM 893 N N . LYS A 1 112 ? 1.171 5.173 11.317 1.00 93.44 112 LYS A N 1
ATOM 894 C CA . LYS A 1 112 ? 1.609 5.658 10.008 1.00 93.44 112 LYS A CA 1
ATOM 895 C C . LYS A 1 112 ? 2.996 5.124 9.698 1.00 93.44 112 LYS A C 1
ATOM 897 O O . LYS A 1 112 ? 3.845 5.072 10.590 1.00 93.44 112 LYS A O 1
ATOM 902 N N . LYS A 1 113 ? 3.225 4.717 8.453 1.00 92.19 113 LYS A N 1
ATOM 903 C CA . LYS A 1 113 ? 4.522 4.199 8.008 1.00 92.19 113 LYS A CA 1
ATOM 904 C C . LYS A 1 113 ? 4.787 4.616 6.572 1.00 92.19 113 LYS A C 1
ATOM 906 O O . LYS A 1 113 ? 3.897 4.610 5.722 1.00 92.19 113 LYS A O 1
ATOM 911 N N . ASN A 1 114 ? 6.030 5.006 6.327 1.00 92.00 114 ASN A N 1
ATOM 912 C CA . ASN A 1 114 ? 6.432 5.562 5.045 1.00 92.00 114 ASN A CA 1
ATOM 913 C C . ASN A 1 114 ? 6.742 4.432 4.068 1.00 92.00 114 ASN A C 1
ATOM 915 O O . ASN A 1 114 ? 7.502 3.517 4.391 1.00 92.00 114 ASN A O 1
ATOM 919 N N . ILE A 1 115 ? 6.206 4.555 2.862 1.00 88.69 115 ILE A N 1
ATOM 920 C CA . ILE A 1 115 ? 6.573 3.754 1.705 1.00 88.69 115 ILE A CA 1
ATOM 921 C C . ILE A 1 115 ? 7.724 4.473 1.014 1.00 88.69 115 ILE A C 1
ATOM 923 O O . ILE A 1 115 ? 7.620 5.660 0.687 1.00 88.69 115 ILE A O 1
ATOM 927 N N . ARG A 1 116 ? 8.841 3.767 0.834 1.00 84.94 116 ARG A N 1
ATOM 928 C CA . ARG A 1 116 ? 10.069 4.370 0.313 1.00 84.94 116 ARG A CA 1
ATOM 929 C C . ARG A 1 116 ? 10.524 3.733 -0.987 1.00 84.94 116 ARG A C 1
ATOM 931 O O . ARG A 1 116 ? 10.607 2.508 -1.073 1.00 84.94 116 ARG A O 1
ATOM 938 N N . ILE A 1 117 ? 10.904 4.578 -1.937 1.00 82.19 117 ILE A N 1
ATOM 939 C CA . ILE A 1 117 ? 11.527 4.206 -3.206 1.00 82.19 117 ILE A CA 1
ATOM 940 C C . ILE A 1 117 ? 12.881 4.916 -3.277 1.00 82.19 117 ILE A C 1
ATOM 942 O O . ILE A 1 117 ? 12.948 6.126 -3.085 1.00 82.19 117 ILE A O 1
ATOM 946 N N . ASN A 1 118 ? 13.969 4.176 -3.487 1.00 76.69 118 ASN A N 1
ATOM 947 C CA . ASN A 1 118 ? 15.349 4.669 -3.482 1.00 76.69 118 ASN A CA 1
ATOM 948 C C . ASN A 1 118 ? 15.658 5.561 -2.267 1.00 76.69 118 ASN A C 1
ATOM 950 O O . ASN A 1 118 ? 16.225 6.641 -2.390 1.00 76.69 118 ASN A O 1
ATOM 954 N N . HIS A 1 119 ? 15.239 5.116 -1.077 1.00 76.06 119 HIS A N 1
ATOM 955 C CA . HIS A 1 119 ? 15.337 5.831 0.208 1.00 76.06 119 HIS A CA 1
ATOM 956 C C . HIS A 1 119 ? 14.481 7.101 0.357 1.00 76.06 119 HIS A C 1
ATOM 958 O O . HIS A 1 119 ? 14.330 7.578 1.486 1.00 76.06 119 HIS A O 1
ATOM 964 N N . LEU A 1 120 ? 13.863 7.591 -0.717 1.00 79.38 120 LEU A N 1
ATOM 965 C CA . LEU A 1 120 ? 12.950 8.730 -0.707 1.00 79.38 120 LEU A CA 1
ATOM 966 C C . LEU A 1 120 ? 11.543 8.286 -0.307 1.00 79.38 120 LEU A C 1
ATOM 968 O O . LEU A 1 120 ? 11.130 7.159 -0.577 1.00 79.38 120 LEU A O 1
ATOM 972 N N . ILE A 1 121 ? 10.807 9.158 0.381 1.00 85.88 121 ILE A N 1
ATOM 973 C CA . ILE A 1 121 ? 9.421 8.887 0.772 1.00 85.88 121 ILE A CA 1
ATOM 974 C C . ILE A 1 121 ? 8.540 9.127 -0.454 1.00 85.88 121 ILE A C 1
ATOM 976 O O . ILE A 1 121 ? 8.366 10.268 -0.855 1.00 85.88 121 ILE A O 1
ATOM 980 N N . SER A 1 122 ? 7.968 8.063 -1.015 1.00 86.38 122 SER A N 1
ATOM 981 C CA . SER A 1 122 ? 7.027 8.157 -2.144 1.00 86.38 122 SER A CA 1
ATOM 982 C C . SER A 1 122 ? 5.564 8.106 -1.699 1.00 86.38 122 SER A C 1
ATOM 984 O O . SER A 1 122 ? 4.665 8.370 -2.495 1.00 86.38 122 SER A O 1
ATOM 986 N N . GLY A 1 123 ? 5.309 7.757 -0.436 1.00 90.69 123 GLY A N 1
ATOM 987 C CA . GLY A 1 123 ? 3.980 7.811 0.159 1.00 90.69 123 GLY A CA 1
ATOM 988 C C . GLY A 1 123 ? 3.974 7.435 1.636 1.00 90.69 123 GLY A C 1
ATOM 989 O O . GLY A 1 123 ? 4.967 6.952 2.180 1.00 90.69 123 GLY A O 1
ATOM 990 N N . THR A 1 124 ? 2.836 7.640 2.288 1.00 92.81 124 THR A N 1
ATOM 991 C CA . THR A 1 124 ? 2.592 7.256 3.681 1.00 92.81 124 THR A CA 1
ATOM 992 C C . THR A 1 124 ? 1.328 6.420 3.750 1.00 92.81 124 THR A C 1
ATOM 994 O O . THR A 1 124 ? 0.263 6.880 3.348 1.00 92.81 124 THR A O 1
ATOM 997 N N . TRP A 1 125 ? 1.434 5.205 4.278 1.00 94.31 125 TRP A N 1
ATOM 998 C CA . TRP A 1 125 ? 0.269 4.385 4.590 1.00 94.31 125 TRP A CA 1
ATOM 999 C C . TRP A 1 125 ? -0.147 4.674 6.031 1.00 94.31 125 TRP A C 1
ATOM 1001 O O . TRP A 1 125 ? 0.697 4.671 6.928 1.00 94.31 125 TRP A O 1
ATOM 1011 N N . ILE A 1 126 ? -1.429 4.947 6.248 1.00 92.06 126 ILE A N 1
ATOM 1012 C CA . ILE A 1 126 ? -2.048 5.123 7.560 1.00 92.06 126 ILE A CA 1
ATOM 1013 C C . ILE A 1 126 ? -3.009 3.962 7.815 1.00 92.06 126 ILE A C 1
ATOM 1015 O O . ILE A 1 126 ? -3.820 3.638 6.946 1.00 92.06 126 ILE A O 1
ATOM 1019 N N . LEU A 1 127 ? -2.915 3.369 9.005 1.00 91.88 127 LEU A N 1
ATOM 1020 C CA . LEU A 1 127 ? -3.886 2.434 9.563 1.00 91.88 127 LEU A CA 1
ATOM 1021 C C . LEU A 1 127 ? -4.487 3.055 10.829 1.00 91.88 127 LEU A C 1
ATOM 1023 O O . LEU A 1 127 ? -3.751 3.367 11.763 1.00 91.88 127 LEU A O 1
ATOM 1027 N N . GLY A 1 128 ? -5.799 3.256 10.850 1.00 90.12 128 GLY A N 1
ATOM 1028 C CA . GLY A 1 128 ? -6.555 3.761 11.994 1.00 90.12 128 GLY A CA 1
ATOM 1029 C C . GLY A 1 128 ? -7.588 2.741 12.459 1.00 90.12 128 GLY A C 1
ATOM 1030 O O . GLY A 1 128 ? -8.140 2.010 11.641 1.00 90.12 128 GLY A O 1
ATOM 1031 N N . ALA A 1 129 ? -7.861 2.688 13.758 1.00 88.62 129 ALA A N 1
ATOM 1032 C CA . ALA A 1 129 ? -8.893 1.833 14.333 1.00 88.62 129 ALA A CA 1
ATOM 1033 C C . ALA A 1 129 ? -9.638 2.555 15.462 1.00 88.62 129 ALA A C 1
ATOM 1035 O O . ALA A 1 129 ? -9.097 3.444 16.124 1.00 88.62 129 ALA A O 1
ATOM 1036 N N . LYS A 1 130 ? -10.907 2.187 15.685 1.00 86.06 130 LYS A N 1
ATOM 1037 C CA . LYS A 1 130 ? -11.701 2.748 16.796 1.00 86.06 130 LYS A CA 1
ATOM 1038 C C . LYS A 1 130 ? -11.232 2.267 18.171 1.00 86.06 130 LYS A C 1
ATOM 1040 O O . LYS A 1 130 ? -11.409 2.982 19.151 1.00 86.06 130 LYS A O 1
ATOM 1045 N N . THR A 1 131 ? -10.633 1.082 18.235 1.00 87.62 131 THR A N 1
ATOM 1046 C CA . THR A 1 131 ? -10.152 0.430 19.461 1.00 87.62 131 THR A CA 1
ATOM 1047 C C . THR A 1 131 ? -8.696 0.007 19.300 1.00 87.62 131 THR A C 1
ATOM 1049 O O . THR A 1 131 ? -8.296 -0.395 18.207 1.00 87.62 131 THR A O 1
ATOM 1052 N N . GLN A 1 132 ? -7.928 0.038 20.390 1.00 87.94 132 GLN A N 1
ATOM 1053 C CA . GLN A 1 132 ? -6.519 -0.368 20.402 1.00 87.94 132 GLN A CA 1
ATOM 1054 C C . GLN A 1 132 ? -6.334 -1.854 20.042 1.00 87.94 132 GLN A C 1
ATOM 1056 O O . GLN A 1 132 ? -5.480 -2.162 19.221 1.00 87.94 132 GLN A O 1
ATOM 1061 N N . GLU A 1 133 ? -7.181 -2.750 20.560 1.00 89.62 133 GLU A N 1
ATOM 1062 C CA . GLU A 1 133 ? -7.127 -4.197 20.267 1.00 89.62 133 GLU A CA 1
ATOM 1063 C C . GLU A 1 133 ? -7.215 -4.477 18.761 1.00 89.62 133 GLU A C 1
ATOM 1065 O O . GLU A 1 133 ? -6.350 -5.126 18.183 1.00 89.62 133 GLU A O 1
ATOM 1070 N N . LEU A 1 134 ? -8.200 -3.873 18.092 1.00 87.50 134 LEU A N 1
ATOM 1071 C CA . LEU A 1 134 ? -8.379 -4.003 16.645 1.00 87.50 134 LEU A CA 1
ATOM 1072 C C . LEU A 1 134 ? -7.172 -3.486 15.842 1.00 87.50 134 LEU A C 1
A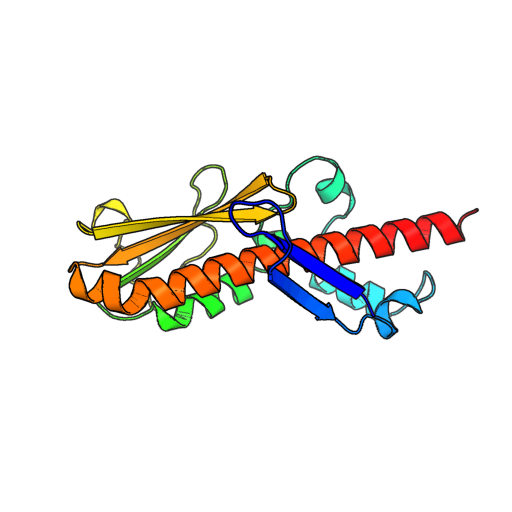TOM 1074 O O . LEU A 1 134 ? -6.867 -4.020 14.772 1.00 87.50 134 LEU A O 1
ATOM 1078 N N . LEU A 1 135 ? -6.498 -2.439 16.330 1.00 88.44 135 LEU A N 1
ATOM 1079 C CA . LEU A 1 135 ? -5.267 -1.951 15.712 1.00 88.44 135 LEU A CA 1
ATOM 1080 C C . LEU A 1 135 ? -4.142 -2.975 15.878 1.00 88.44 135 LEU A C 1
ATOM 1082 O O . LEU A 1 135 ? -3.470 -3.286 14.897 1.00 88.44 135 LEU A O 1
ATOM 1086 N N . ASP A 1 136 ? -3.962 -3.495 17.089 1.00 90.25 136 ASP A N 1
ATOM 1087 C CA . ASP A 1 136 ? -2.894 -4.432 17.437 1.00 90.25 136 ASP A CA 1
ATOM 1088 C C . ASP A 1 136 ? -3.047 -5.775 16.702 1.00 90.25 136 ASP A C 1
ATOM 1090 O O . ASP A 1 136 ? -2.061 -6.296 16.180 1.00 90.25 136 ASP A O 1
ATOM 1094 N N . ASP A 1 137 ? -4.276 -6.260 16.513 1.00 91.00 137 ASP A N 1
ATOM 1095 C CA . ASP A 1 137 ? -4.568 -7.470 15.728 1.00 91.00 137 ASP A CA 1
ATOM 1096 C C . ASP A 1 137 ? -4.158 -7.340 14.249 1.00 91.00 137 ASP A C 1
ATOM 1098 O O . ASP A 1 137 ? -3.814 -8.321 13.587 1.00 91.00 137 ASP A O 1
ATOM 1102 N N . ASN A 1 138 ? -4.183 -6.119 13.706 1.00 89.38 138 ASN A N 1
ATOM 1103 C CA . ASN A 1 138 ? -3.948 -5.855 12.284 1.00 89.38 138 ASN A CA 1
ATOM 1104 C C . ASN A 1 138 ? -2.574 -5.238 11.996 1.00 89.38 138 ASN A C 1
ATOM 1106 O O . ASN A 1 138 ? -2.159 -5.162 10.832 1.00 89.38 138 ASN A O 1
ATOM 1110 N N . ILE A 1 139 ? -1.846 -4.809 13.032 1.00 91.12 139 ILE A N 1
ATOM 1111 C CA . ILE A 1 139 ? -0.615 -4.038 12.870 1.00 91.12 139 ILE A CA 1
ATOM 1112 C C . ILE A 1 139 ? 0.475 -4.857 12.185 1.00 91.12 139 ILE A C 1
ATOM 1114 O O . ILE A 1 139 ? 1.122 -4.355 11.271 1.00 91.12 139 ILE A O 1
ATOM 1118 N N . GLN A 1 140 ? 0.640 -6.131 12.550 1.00 89.94 140 GLN A N 1
ATOM 1119 C CA . GLN A 1 140 ? 1.700 -6.980 12.004 1.00 89.94 140 GLN A CA 1
ATOM 1120 C C . GLN A 1 140 ? 1.515 -7.221 10.500 1.00 89.94 140 GLN A C 1
ATOM 1122 O O . GLN A 1 140 ? 2.470 -7.119 9.720 1.00 89.94 140 GLN A O 1
ATOM 1127 N N . LEU A 1 141 ? 0.278 -7.502 10.076 1.00 90.94 141 LEU A N 1
ATOM 1128 C CA . LEU A 1 141 ? -0.055 -7.656 8.663 1.00 90.94 141 LEU A CA 1
ATOM 1129 C C . LEU A 1 141 ? 0.202 -6.348 7.912 1.00 90.94 141 LEU A C 1
ATOM 1131 O O . LEU A 1 141 ? 0.870 -6.346 6.878 1.00 90.94 141 LEU A O 1
ATOM 1135 N N . TRP A 1 142 ? -0.276 -5.226 8.450 1.00 93.12 142 TRP A N 1
ATOM 1136 C CA . TRP A 1 142 ? -0.081 -3.912 7.845 1.00 93.12 142 TRP A CA 1
ATOM 1137 C C . TRP A 1 142 ? 1.396 -3.546 7.705 1.00 93.12 142 TRP A C 1
ATOM 1139 O O . TRP A 1 142 ? 1.828 -3.145 6.625 1.00 93.12 142 TRP A O 1
ATOM 1149 N N . GLU A 1 143 ? 2.204 -3.748 8.743 1.00 90.50 143 GLU A N 1
ATOM 1150 C CA . GLU A 1 143 ? 3.636 -3.472 8.684 1.00 90.50 143 GLU A CA 1
ATOM 1151 C C . GLU A 1 143 ? 4.346 -4.296 7.611 1.00 90.50 143 GLU A C 1
ATOM 1153 O O . GLU A 1 143 ? 5.204 -3.763 6.898 1.00 90.50 143 GLU A O 1
ATOM 1158 N N . THR A 1 144 ? 3.965 -5.568 7.486 1.00 89.75 144 THR A N 1
ATOM 1159 C CA . THR A 1 144 ? 4.491 -6.476 6.465 1.00 89.75 144 THR A CA 1
ATOM 1160 C C . THR A 1 144 ? 4.117 -5.982 5.071 1.00 89.75 144 THR A C 1
ATOM 1162 O O . THR A 1 144 ? 4.983 -5.864 4.205 1.00 89.75 144 THR A O 1
ATOM 1165 N N . LEU A 1 145 ? 2.854 -5.606 4.849 1.00 89.44 145 LEU A N 1
ATOM 1166 C CA . LEU A 1 145 ? 2.392 -5.112 3.552 1.00 89.44 145 LEU A CA 1
ATOM 1167 C C . LEU A 1 145 ? 3.059 -3.785 3.167 1.00 89.44 145 LEU A C 1
ATOM 1169 O O . LEU A 1 145 ? 3.490 -3.641 2.025 1.00 89.44 145 LEU A O 1
ATOM 1173 N N . VAL A 1 146 ? 3.240 -2.844 4.099 1.00 90.38 146 VAL A N 1
ATOM 1174 C CA . VAL A 1 146 ? 3.958 -1.580 3.836 1.00 90.38 146 VAL A CA 1
ATOM 1175 C C . VAL A 1 146 ? 5.402 -1.840 3.384 1.00 90.38 146 VAL A C 1
ATOM 1177 O O . VAL A 1 146 ? 5.901 -1.197 2.450 1.00 90.38 146 VAL A O 1
ATOM 1180 N N . GLN A 1 147 ? 6.086 -2.792 4.026 1.00 86.69 147 GLN A N 1
ATOM 1181 C CA . GLN A 1 147 ? 7.435 -3.193 3.627 1.00 86.69 147 GLN A CA 1
ATOM 1182 C C . GLN A 1 147 ? 7.440 -3.865 2.253 1.00 86.69 147 GLN A C 1
ATOM 1184 O O . GLN A 1 147 ? 8.290 -3.531 1.429 1.00 86.69 147 GLN A O 1
ATOM 1189 N N . THR A 1 148 ? 6.484 -4.753 1.978 1.00 87.69 148 THR A N 1
ATOM 1190 C CA . THR A 1 148 ? 6.336 -5.417 0.676 1.00 87.69 148 THR A CA 1
ATOM 1191 C C . THR A 1 148 ? 6.100 -4.413 -0.447 1.00 87.69 148 THR A C 1
ATOM 1193 O O . THR A 1 148 ? 6.786 -4.481 -1.462 1.00 87.69 148 THR A O 1
ATOM 1196 N N . VAL A 1 149 ? 5.219 -3.425 -0.252 1.00 89.50 149 VAL A N 1
ATOM 1197 C CA . VAL A 1 149 ? 4.979 -2.346 -1.227 1.00 89.50 149 VAL A CA 1
ATOM 1198 C C . VAL A 1 149 ? 6.260 -1.562 -1.490 1.00 89.50 149 VAL A C 1
ATOM 1200 O O . VAL A 1 149 ? 6.617 -1.339 -2.644 1.00 89.50 149 VAL A O 1
ATOM 1203 N N . SER A 1 150 ? 6.999 -1.202 -0.437 1.00 87.50 150 SER A N 1
ATOM 1204 C CA . SER A 1 150 ? 8.285 -0.515 -0.599 1.00 87.50 150 SER A CA 1
ATOM 1205 C C . SER A 1 150 ? 9.281 -1.371 -1.389 1.00 87.50 150 SER A C 1
ATOM 1207 O O . SER A 1 150 ? 9.915 -0.883 -2.319 1.00 87.50 150 SER A O 1
ATOM 1209 N N . ARG A 1 151 ? 9.420 -2.660 -1.057 1.00 85.38 151 ARG A N 1
ATOM 1210 C CA . ARG A 1 151 ? 10.342 -3.581 -1.743 1.00 85.38 151 ARG A CA 1
ATOM 1211 C C . ARG A 1 151 ? 9.973 -3.764 -3.214 1.00 85.38 151 ARG A C 1
ATOM 1213 O O . ARG A 1 151 ? 10.851 -3.651 -4.063 1.00 85.38 151 ARG A O 1
ATOM 1220 N N . MET A 1 152 ? 8.693 -3.979 -3.514 1.00 85.75 152 MET A N 1
ATOM 1221 C CA . MET A 1 152 ? 8.207 -4.108 -4.888 1.00 85.75 152 MET A CA 1
ATOM 1222 C C . MET A 1 152 ? 8.457 -2.839 -5.694 1.00 85.75 152 MET A C 1
ATOM 1224 O O . MET A 1 152 ? 9.007 -2.920 -6.786 1.00 85.75 152 MET A O 1
ATOM 1228 N N . ALA A 1 153 ? 8.131 -1.667 -5.145 1.00 84.62 153 ALA A N 1
ATOM 1229 C CA . ALA A 1 153 ? 8.362 -0.406 -5.838 1.00 84.62 153 ALA A CA 1
ATOM 1230 C C . ALA A 1 153 ? 9.854 -0.179 -6.145 1.00 84.62 153 ALA A C 1
ATOM 1232 O O . ALA A 1 153 ? 10.201 0.224 -7.251 1.00 84.62 153 ALA A O 1
ATOM 1233 N N . ASN A 1 154 ? 10.745 -0.501 -5.199 1.00 81.94 154 ASN A N 1
ATOM 1234 C CA . ASN A 1 154 ? 12.190 -0.454 -5.437 1.00 81.94 154 ASN A CA 1
ATOM 1235 C C . ASN A 1 154 ? 12.623 -1.428 -6.540 1.00 81.94 154 ASN A C 1
ATOM 1237 O O . ASN A 1 154 ? 13.374 -1.040 -7.428 1.00 81.94 154 ASN A O 1
ATOM 1241 N N . ALA A 1 155 ? 12.133 -2.671 -6.514 1.00 80.00 155 ALA A N 1
ATOM 1242 C CA . ALA A 1 155 ? 12.463 -3.664 -7.533 1.00 80.00 155 ALA A CA 1
ATOM 1243 C C . ALA A 1 155 ? 12.026 -3.211 -8.935 1.00 80.00 155 ALA A C 1
ATOM 1245 O O . ALA A 1 155 ? 12.819 -3.291 -9.870 1.00 80.00 155 ALA A O 1
ATOM 1246 N N . PHE A 1 156 ? 10.813 -2.664 -9.071 1.00 77.75 156 PHE A N 1
ATOM 1247 C CA . PHE A 1 156 ? 10.328 -2.108 -10.337 1.00 77.75 156 PHE A CA 1
ATOM 1248 C C . PHE A 1 156 ? 11.226 -0.988 -10.860 1.00 77.75 156 PHE A C 1
ATOM 1250 O O . PHE A 1 156 ? 11.590 -0.986 -12.033 1.00 77.75 156 PHE A O 1
ATOM 1257 N N . VAL A 1 157 ? 11.621 -0.052 -9.995 1.00 77.75 157 VAL A N 1
ATOM 1258 C CA . VAL A 1 157 ? 12.491 1.063 -10.392 1.00 77.75 157 VAL A CA 1
ATOM 1259 C C . VAL A 1 157 ? 13.871 0.589 -10.826 1.00 77.75 157 VAL A C 1
ATOM 1261 O O . VAL A 1 157 ? 14.399 1.102 -11.811 1.00 77.75 157 VAL A O 1
ATOM 1264 N N . VAL A 1 158 ? 14.446 -0.400 -10.139 1.00 78.25 158 VAL A N 1
ATOM 1265 C CA . VAL A 1 158 ? 15.741 -0.960 -10.542 1.00 78.25 158 VAL A CA 1
ATOM 1266 C C . VAL A 1 158 ? 15.636 -1.651 -11.898 1.00 78.25 158 VAL A C 1
ATOM 1268 O O . VAL A 1 158 ? 16.453 -1.372 -12.768 1.00 78.25 158 VAL A O 1
ATOM 1271 N N . VAL A 1 159 ? 14.604 -2.471 -12.124 1.00 72.38 159 VAL A N 1
ATOM 1272 C CA . VAL A 1 159 ? 14.383 -3.119 -13.429 1.00 72.38 159 VAL A CA 1
ATOM 1273 C C . VAL A 1 159 ? 14.259 -2.073 -14.537 1.00 72.38 159 VAL A C 1
ATOM 1275 O O . VAL A 1 159 ? 14.941 -2.179 -15.550 1.00 72.38 159 VAL A O 1
ATOM 1278 N N . LEU A 1 160 ? 13.471 -1.016 -14.325 1.00 71.06 160 LEU A N 1
ATOM 1279 C CA . LEU A 1 160 ? 13.346 0.079 -15.292 1.00 71.06 160 LEU A CA 1
ATOM 1280 C C . LEU A 1 160 ? 14.688 0.772 -15.573 1.00 71.06 160 LEU A C 1
ATOM 1282 O O . LEU A 1 160 ? 14.972 1.104 -16.723 1.00 71.06 160 LEU A O 1
ATOM 1286 N N . SER A 1 161 ? 15.517 0.978 -14.547 1.00 71.31 161 SER A N 1
ATOM 1287 C CA . SER A 1 161 ? 16.848 1.571 -14.706 1.00 71.31 161 SER A CA 1
ATOM 1288 C C . SER A 1 161 ? 17.795 0.672 -15.503 1.00 71.31 161 SER A C 1
ATOM 1290 O O . SER A 1 161 ? 18.504 1.164 -16.376 1.00 71.31 161 SER A O 1
ATOM 1292 N N . GLU A 1 162 ? 17.810 -0.633 -15.229 1.00 68.50 162 GLU A N 1
ATOM 1293 C CA . GLU A 1 162 ? 18.654 -1.591 -15.957 1.00 68.50 162 GLU A CA 1
ATOM 1294 C C . GLU A 1 162 ? 18.231 -1.720 -17.424 1.00 68.50 162 GLU A C 1
ATOM 1296 O O . GLU A 1 162 ? 19.074 -1.771 -18.320 1.00 68.50 162 GLU A O 1
ATOM 1301 N N . MET A 1 163 ? 16.923 -1.686 -17.695 1.00 67.12 163 MET A N 1
ATOM 1302 C CA . MET A 1 163 ? 16.399 -1.673 -19.061 1.00 67.12 163 MET A CA 1
ATOM 1303 C C . MET A 1 163 ? 16.864 -0.435 -19.846 1.00 67.12 163 MET A C 1
ATOM 1305 O O . MET A 1 163 ? 17.257 -0.559 -21.005 1.00 67.12 163 MET A O 1
ATOM 1309 N N . ASP A 1 164 ? 16.864 0.752 -19.227 1.00 66.31 164 ASP A N 1
ATOM 1310 C CA . ASP A 1 164 ? 17.369 1.986 -19.855 1.00 66.31 164 ASP A CA 1
ATOM 1311 C C . ASP A 1 164 ? 18.882 1.919 -20.109 1.00 66.31 164 ASP A C 1
ATOM 1313 O O . ASP A 1 164 ? 19.359 2.313 -21.176 1.00 66.31 164 ASP A O 1
ATOM 1317 N N . ASN A 1 165 ? 19.643 1.369 -19.160 1.00 69.38 165 ASN A N 1
ATOM 1318 C CA . ASN A 1 165 ? 21.082 1.161 -19.318 1.00 69.38 165 ASN A CA 1
ATOM 1319 C C . ASN A 1 165 ? 21.388 0.225 -20.497 1.00 69.38 165 ASN A C 1
ATOM 1321 O O . ASN A 1 165 ? 22.243 0.551 -21.318 1.00 69.38 165 ASN A O 1
ATOM 1325 N N . SER A 1 166 ? 20.654 -0.884 -20.630 1.00 63.09 166 SER A N 1
ATOM 1326 C CA . SER A 1 166 ? 20.820 -1.836 -21.738 1.00 63.09 166 SER A CA 1
ATOM 1327 C C . SER A 1 166 ? 20.501 -1.209 -23.105 1.00 63.09 166 SER A C 1
ATOM 1329 O O . SER A 1 166 ? 21.263 -1.358 -24.061 1.00 63.09 166 SER A O 1
ATOM 1331 N N . GLN A 1 167 ? 19.435 -0.404 -23.204 1.00 61.44 167 GLN A N 1
ATOM 1332 C CA . GLN A 1 167 ? 19.116 0.310 -24.449 1.00 61.44 167 GLN A CA 1
ATOM 1333 C C . GLN A 1 167 ? 20.171 1.342 -24.847 1.00 61.44 167 GLN A C 1
ATOM 1335 O O . GLN A 1 167 ? 20.412 1.540 -26.038 1.00 61.44 167 GLN A O 1
ATOM 1340 N N . ASN A 1 168 ? 20.772 2.028 -23.876 1.00 62.44 168 ASN A N 1
ATOM 1341 C CA . ASN A 1 168 ? 21.829 2.996 -24.155 1.00 62.44 168 ASN A CA 1
ATOM 1342 C C . ASN A 1 168 ? 23.161 2.306 -24.482 1.00 62.44 168 ASN A C 1
ATOM 1344 O O . ASN A 1 168 ? 23.911 2.822 -25.305 1.00 62.44 168 ASN A O 1
ATOM 1348 N N . ALA A 1 169 ? 23.427 1.129 -23.906 1.00 58.38 169 ALA A N 1
ATOM 1349 C CA . ALA A 1 169 ? 24.599 0.319 -24.232 1.00 58.38 169 ALA A CA 1
ATOM 1350 C C . ALA A 1 169 ? 24.553 -0.223 -25.671 1.00 58.38 169 ALA A C 1
ATOM 1352 O O . ALA A 1 169 ? 25.569 -0.203 -26.352 1.00 58.38 169 ALA A O 1
ATOM 1353 N N . ASN A 1 170 ? 23.375 -0.611 -26.171 1.00 51.94 170 ASN A N 1
ATOM 1354 C CA . ASN A 1 170 ? 23.189 -1.087 -27.551 1.00 51.94 170 ASN A CA 1
ATOM 1355 C C . ASN A 1 170 ? 23.216 0.025 -28.623 1.00 51.94 170 ASN A C 1
ATOM 1357 O O . ASN A 1 170 ? 22.987 -0.253 -29.800 1.00 51.94 170 ASN A O 1
ATOM 1361 N N . LYS A 1 171 ? 23.433 1.288 -28.233 1.00 52.03 171 LYS A N 1
ATOM 1362 C CA . LYS A 1 171 ? 23.557 2.440 -29.148 1.00 52.03 171 LYS A CA 1
ATOM 1363 C C . LYS A 1 171 ? 25.004 2.921 -29.334 1.00 52.03 171 LYS A C 1
ATOM 1365 O O . LYS A 1 171 ? 25.205 3.887 -30.070 1.00 52.03 171 LYS A O 1
ATOM 1370 N N . LEU A 1 172 ? 25.966 2.295 -28.652 1.00 42.22 172 LEU A N 1
ATOM 1371 C CA . LEU A 1 172 ? 27.413 2.487 -28.817 1.00 42.22 172 LEU A CA 1
ATOM 1372 C C . LEU A 1 172 ? 27.972 1.449 -29.793 1.00 42.22 172 LEU A C 1
ATOM 1374 O O . LEU A 1 172 ? 28.890 1.829 -30.551 1.00 42.22 172 LEU A O 1
#

Organism: NCBI:txid408170

Sequence (172 aa):
FFLSCKAVYAEYGRPVRFEGTMCDVSTYLETAGDDLVYNEFRKKHNIKLSELKKGAPRLADVLDVDYLTSIQRPFAVPQLYSAIFDEKGKLICAPKTQHKSLSPNDFAYQKKKNIRINHLISGTWILGAKTQELLDDNIQLWETLVQTVSRMANAFVVVLSEMDNSQNANKL

Secondary structure (DSSP, 8-state):
-EEEEEEEEPTTS-EEEEEEEEE--HHHHS--TT-HHHHHHHHHH---HHHHTSSPPPHHHHH-HHHHHHTTGGG-STTEEEEEE-TTS-EEE--TTS-TT--GGG-SEEEEEEEEETTEEEEEEEEEESSHHHHHHHHHHHHHHHHHHHHHHHHHHHHHHHHHHHHHHTT-